Protein AF-A0A1M6GPS0-F1 (afdb_monomer_lite)

Foldseek 3Di:
DDDPDDDCADPVRDRDVPVVVVVVVVVLVQCWQWFADPVGIDIDNNVVCPPHDPVVLLVVLVSCVVGPDPVSLVSSLVSLVVQLVVLVVLLVVLVVQLVVDPPPDPSVVVSVVSNVVSVVRNVSSVVSSVSNVVVVPDD

Structure (mmCIF, N/CA/C/O backbone):
data_AF-A0A1M6GPS0-F1
#
_entry.id   AF-A0A1M6GPS0-F1
#
loop_
_atom_site.group_PDB
_atom_site.id
_atom_site.type_symbol
_atom_site.label_atom_id
_atom_site.label_alt_id
_atom_site.label_comp_id
_atom_site.label_asym_id
_atom_site.label_entity_id
_atom_site.label_seq_id
_atom_site.pdbx_PDB_ins_code
_atom_site.Cartn_x
_atom_site.Cartn_y
_atom_site.Cartn_z
_atom_site.occupancy
_atom_site.B_iso_or_equiv
_atom_site.auth_seq_id
_atom_site.auth_comp_id
_atom_site.auth_asym_id
_atom_site.auth_atom_id
_atom_site.pdbx_PDB_model_num
ATOM 1 N N . MET A 1 1 ? -8.398 -3.810 31.511 1.00 34.81 1 MET A N 1
ATOM 2 C CA . MET A 1 1 ? -7.436 -3.943 30.396 1.00 34.81 1 MET A CA 1
ATOM 3 C C . MET A 1 1 ? -6.906 -5.364 30.400 1.00 34.81 1 MET A C 1
ATOM 5 O O . MET A 1 1 ? -6.126 -5.690 31.281 1.00 34.81 1 MET A O 1
ATOM 9 N N . ILE A 1 2 ? -7.375 -6.224 29.495 1.00 35.62 2 ILE A N 1
ATOM 10 C CA . ILE A 1 2 ? -6.882 -7.603 29.387 1.00 35.62 2 ILE A CA 1
ATOM 11 C C . ILE A 1 2 ? -5.888 -7.615 28.227 1.00 35.62 2 ILE A C 1
ATOM 13 O O . ILE A 1 2 ? -6.286 -7.624 27.065 1.00 35.62 2 ILE A O 1
ATOM 17 N N . ALA A 1 3 ? -4.595 -7.527 28.543 1.00 40.62 3 ALA A N 1
ATOM 18 C CA . ALA A 1 3 ? -3.551 -7.853 27.583 1.00 40.62 3 ALA A CA 1
ATOM 19 C C . ALA A 1 3 ? -3.569 -9.377 27.403 1.00 40.62 3 ALA A C 1
ATOM 21 O O . ALA A 1 3 ? -3.304 -10.129 28.338 1.00 40.62 3 ALA A O 1
ATOM 22 N N . LEU A 1 4 ? -3.970 -9.817 26.215 1.00 52.75 4 LEU A N 1
ATOM 23 C CA . LEU A 1 4 ? -3.956 -11.211 25.796 1.00 52.75 4 LEU A CA 1
ATOM 24 C C . LEU A 1 4 ? -2.516 -11.761 25.844 1.00 52.75 4 LEU A C 1
ATOM 26 O O . LEU A 1 4 ? -1.687 -11.390 25.024 1.00 52.75 4 LEU A O 1
ATOM 30 N N . GLY A 1 5 ? -2.246 -12.658 26.796 1.00 53.41 5 GLY A N 1
ATOM 31 C CA . GLY A 1 5 ? -1.466 -13.883 26.570 1.00 53.41 5 GLY A CA 1
ATOM 32 C C . GLY A 1 5 ? 0.064 -13.838 26.484 1.00 53.41 5 GLY A C 1
ATOM 33 O O . GLY A 1 5 ? 0.628 -14.873 26.147 1.00 53.41 5 GLY A O 1
ATOM 34 N N . ILE A 1 6 ? 0.754 -12.733 26.788 1.00 56.16 6 ILE A N 1
ATOM 35 C CA . ILE A 1 6 ? 2.232 -12.703 26.773 1.00 56.16 6 ILE A CA 1
ATOM 36 C C . ILE A 1 6 ? 2.762 -12.450 28.186 1.00 56.16 6 ILE A C 1
ATOM 38 O O . ILE A 1 6 ? 2.510 -11.403 28.787 1.00 56.16 6 ILE A O 1
ATOM 42 N N . SER A 1 7 ? 3.481 -13.437 28.723 1.00 66.69 7 SER A N 1
ATOM 43 C CA . SER A 1 7 ? 4.158 -13.349 30.018 1.00 66.69 7 SER A CA 1
ATOM 44 C C . SER A 1 7 ? 5.264 -12.292 29.968 1.00 66.69 7 SER A C 1
ATOM 46 O O . SER A 1 7 ? 6.056 -12.265 29.030 1.00 66.69 7 SER A O 1
ATOM 48 N N . LYS A 1 8 ? 5.357 -11.445 31.001 1.00 71.69 8 LYS A N 1
ATOM 49 C CA . LYS A 1 8 ? 6.509 -10.540 31.198 1.00 71.69 8 LYS A CA 1
ATOM 50 C C . LYS A 1 8 ? 7.736 -11.257 31.779 1.00 71.69 8 LYS A C 1
ATOM 52 O O . LYS A 1 8 ? 8.733 -10.616 32.102 1.00 71.69 8 LYS A O 1
ATOM 57 N N . TYR A 1 9 ? 7.623 -12.567 31.965 1.00 77.81 9 TYR A N 1
ATOM 58 C CA . TYR A 1 9 ? 8.629 -13.422 32.567 1.00 77.81 9 TYR A CA 1
ATOM 59 C C . TYR A 1 9 ? 9.133 -14.426 31.534 1.00 77.81 9 TYR A C 1
ATOM 61 O O . TYR A 1 9 ? 8.333 -14.972 30.767 1.00 77.81 9 TYR A O 1
ATOM 69 N N . ASN A 1 10 ? 10.445 -14.657 31.523 1.00 74.81 10 ASN A N 1
ATOM 70 C CA . ASN A 1 10 ? 11.084 -15.667 30.682 1.00 74.81 10 ASN A CA 1
ATOM 71 C C . ASN A 1 10 ? 10.728 -17.100 31.153 1.00 74.81 10 ASN A C 1
ATOM 73 O O . ASN A 1 10 ? 10.007 -17.284 32.135 1.00 74.81 10 ASN A O 1
ATOM 77 N N . ALA A 1 11 ? 11.227 -18.129 30.459 1.00 73.50 11 ALA A N 1
ATOM 78 C CA . ALA A 1 11 ? 10.959 -19.536 30.796 1.00 73.50 11 ALA A CA 1
ATOM 79 C C . ALA A 1 11 ? 11.458 -19.952 32.197 1.00 73.50 11 ALA A C 1
ATOM 81 O O . ALA A 1 11 ? 11.006 -20.957 32.738 1.00 73.50 11 ALA A O 1
ATOM 82 N N . GLU A 1 12 ? 12.354 -19.162 32.790 1.00 79.69 12 GLU A N 1
ATOM 83 C CA . GLU A 1 12 ? 12.909 -19.356 34.132 1.00 79.69 12 GLU A CA 1
ATOM 84 C C . GLU A 1 12 ? 12.151 -18.553 35.205 1.00 79.69 12 GLU A C 1
ATOM 86 O O . GLU A 1 12 ? 12.471 -18.635 36.388 1.00 79.69 12 GLU A O 1
ATOM 91 N N . GLY A 1 13 ? 11.132 -17.778 34.816 1.00 77.75 13 GLY A N 1
ATOM 92 C CA . GLY A 1 13 ? 10.307 -16.992 35.734 1.00 77.75 13 GLY A CA 1
ATOM 93 C C . GLY A 1 13 ? 10.893 -15.633 36.132 1.00 77.75 13 GLY A C 1
ATOM 94 O O . GLY A 1 13 ? 10.315 -14.964 36.988 1.00 77.75 13 GLY A O 1
ATOM 95 N N . TYR A 1 14 ? 11.989 -15.181 35.515 1.00 78.88 14 TYR A N 1
ATOM 96 C CA . TYR A 1 14 ? 12.550 -13.846 35.741 1.00 78.88 14 TYR A CA 1
ATOM 97 C C . TYR A 1 14 ? 11.863 -12.793 34.879 1.00 78.88 14 TYR A C 1
ATOM 99 O O . TYR A 1 14 ? 11.596 -13.013 33.698 1.00 78.88 14 TYR A O 1
ATOM 107 N N . TYR A 1 15 ? 11.589 -11.630 35.479 1.00 80.81 15 TYR A N 1
ATOM 108 C CA . TYR A 1 15 ? 11.024 -10.482 34.777 1.00 80.81 15 TYR A CA 1
ATOM 109 C C . TYR A 1 15 ? 12.031 -9.974 33.740 1.00 80.81 15 TYR A C 1
ATOM 111 O O . TYR A 1 15 ? 13.047 -9.385 34.107 1.00 80.81 15 TYR A O 1
ATOM 119 N N . ASP A 1 16 ? 11.741 -10.198 32.459 1.00 80.44 16 ASP A N 1
ATOM 120 C CA . ASP A 1 16 ? 12.584 -9.768 31.344 1.00 80.44 16 ASP A CA 1
ATOM 121 C C . ASP A 1 16 ? 11.807 -8.782 30.455 1.00 80.44 16 ASP A C 1
ATOM 123 O O . ASP A 1 16 ? 11.124 -9.171 29.496 1.00 80.44 16 ASP A O 1
ATOM 127 N N . PRO A 1 17 ? 11.888 -7.476 30.762 1.00 78.88 17 PRO A N 1
ATOM 128 C CA . PRO A 1 17 ? 11.210 -6.455 29.979 1.00 78.88 17 PRO A CA 1
ATOM 129 C C . PRO A 1 17 ? 11.805 -6.319 28.571 1.00 78.88 17 PRO A C 1
ATOM 131 O O . PRO A 1 17 ? 11.123 -5.820 27.679 1.00 78.88 17 PRO A O 1
ATOM 134 N N . THR A 1 18 ? 13.041 -6.773 28.345 1.00 79.81 18 THR A N 1
ATOM 135 C CA . THR A 1 18 ? 13.715 -6.671 27.046 1.00 79.81 18 THR A CA 1
ATOM 136 C C . THR A 1 18 ? 13.158 -7.697 26.073 1.00 79.81 18 THR A C 1
ATOM 138 O O . THR A 1 18 ? 12.816 -7.338 24.947 1.00 79.81 18 THR A O 1
ATOM 141 N N . ALA A 1 19 ? 12.994 -8.948 26.509 1.00 68.81 19 ALA A N 1
ATOM 142 C CA . ALA A 1 19 ? 12.346 -9.985 25.709 1.00 68.81 19 ALA A CA 1
ATOM 143 C C . ALA A 1 19 ? 10.884 -9.626 25.400 1.00 68.81 19 ALA A C 1
ATOM 145 O O . ALA A 1 19 ? 10.450 -9.726 24.251 1.00 68.81 19 ALA A O 1
ATOM 146 N N . TYR A 1 20 ? 10.145 -9.129 26.396 1.00 69.31 20 TYR A N 1
ATOM 147 C CA . TYR A 1 20 ? 8.759 -8.690 26.217 1.00 69.31 20 TYR A CA 1
ATOM 148 C C . TYR A 1 20 ? 8.637 -7.547 25.199 1.00 69.31 20 TYR A C 1
ATOM 150 O O . TYR A 1 20 ? 7.846 -7.629 24.257 1.00 69.31 20 TYR A O 1
ATOM 158 N N . GLU A 1 21 ? 9.439 -6.490 25.344 1.00 71.00 21 GLU A N 1
ATOM 159 C CA . GLU A 1 21 ? 9.429 -5.378 24.392 1.00 71.00 21 GLU A CA 1
ATOM 160 C C . GLU A 1 21 ? 9.959 -5.799 23.015 1.00 71.00 21 GLU A C 1
ATOM 162 O O . GLU A 1 21 ? 9.474 -5.302 22.001 1.00 71.00 21 GLU A O 1
ATOM 167 N N . GLY A 1 22 ? 10.897 -6.747 22.946 1.00 68.31 22 GLY A N 1
ATOM 168 C CA . GLY A 1 22 ? 11.384 -7.335 21.698 1.00 68.31 22 GLY A CA 1
ATOM 169 C C . GLY A 1 22 ? 10.287 -8.069 20.926 1.00 68.31 22 GLY A C 1
ATOM 170 O O . GLY A 1 22 ? 10.082 -7.789 19.746 1.00 68.31 22 GLY A O 1
ATOM 171 N N . ILE A 1 23 ? 9.529 -8.941 21.597 1.00 65.38 23 ILE A N 1
ATOM 172 C CA . ILE A 1 23 ? 8.395 -9.673 21.008 1.00 65.38 23 ILE A CA 1
ATOM 173 C C . ILE A 1 23 ? 7.295 -8.701 20.590 1.00 65.38 23 ILE A C 1
ATOM 175 O O . ILE A 1 23 ? 6.808 -8.762 19.465 1.00 65.38 23 ILE A O 1
ATOM 179 N N . ARG A 1 24 ? 6.954 -7.740 21.454 1.00 64.62 24 ARG A N 1
ATOM 180 C CA . ARG A 1 24 ? 5.945 -6.721 21.156 1.00 64.62 24 ARG A CA 1
ATOM 181 C C . ARG A 1 24 ? 6.335 -5.868 19.948 1.00 64.62 24 ARG A C 1
ATOM 183 O O . ARG A 1 24 ? 5.494 -5.582 19.101 1.00 64.62 24 ARG A O 1
ATOM 190 N N . ARG A 1 25 ? 7.606 -5.468 19.841 1.00 61.59 25 ARG A N 1
ATOM 191 C CA . ARG A 1 25 ? 8.131 -4.742 18.674 1.00 61.59 25 ARG A CA 1
ATOM 192 C C . ARG A 1 25 ? 8.113 -5.610 17.423 1.00 61.59 25 ARG A C 1
ATOM 194 O O . ARG A 1 25 ? 7.682 -5.121 16.388 1.00 61.59 25 ARG A O 1
ATOM 201 N N . ALA A 1 26 ? 8.513 -6.876 17.524 1.00 59.34 26 ALA A N 1
ATOM 202 C CA . ALA A 1 26 ? 8.490 -7.814 16.407 1.00 59.34 26 ALA A CA 1
ATOM 203 C C . ALA A 1 26 ? 7.060 -8.051 15.897 1.00 59.34 26 ALA A C 1
ATOM 205 O O . ALA A 1 26 ? 6.824 -7.952 14.697 1.00 59.34 26 ALA A O 1
ATOM 206 N N . GLU A 1 27 ? 6.078 -8.252 16.782 1.00 58.03 27 GLU A N 1
ATOM 207 C CA . GLU A 1 27 ? 4.657 -8.342 16.415 1.00 58.03 27 GLU A CA 1
ATOM 208 C C . GLU A 1 27 ? 4.159 -7.053 15.744 1.00 58.03 27 GLU A C 1
ATOM 210 O O . GLU A 1 27 ? 3.464 -7.110 14.727 1.00 58.03 27 GLU A O 1
ATOM 215 N N . VAL A 1 28 ? 4.576 -5.884 16.242 1.00 58.12 28 VAL A N 1
ATOM 216 C CA . VAL A 1 28 ? 4.307 -4.570 15.629 1.00 58.12 28 VAL A CA 1
ATOM 217 C C . VAL A 1 28 ? 5.039 -4.378 14.289 1.00 58.12 28 VAL A C 1
ATOM 219 O O . VAL A 1 28 ? 4.628 -3.536 13.491 1.00 58.12 28 VAL A O 1
ATOM 222 N N . ASP A 1 29 ? 6.055 -5.171 13.960 1.00 56.75 29 ASP A N 1
ATOM 223 C CA . ASP A 1 29 ? 6.805 -5.058 12.700 1.00 56.75 29 ASP A CA 1
ATOM 224 C C . ASP A 1 29 ? 6.417 -6.113 11.648 1.00 56.75 29 ASP A C 1
ATOM 226 O O . ASP A 1 29 ? 6.829 -6.030 10.496 1.00 56.75 29 ASP A O 1
ATOM 230 N N . THR A 1 30 ? 5.525 -7.056 11.976 1.00 61.66 30 THR A N 1
ATOM 231 C CA . THR A 1 30 ? 5.079 -8.141 11.065 1.00 61.66 30 THR A CA 1
ATOM 232 C C . THR A 1 30 ? 4.307 -7.688 9.812 1.00 61.66 30 THR A C 1
ATOM 234 O O . THR A 1 30 ? 3.789 -8.521 9.070 1.00 61.66 30 THR A O 1
ATOM 237 N N . GLY A 1 31 ? 4.156 -6.383 9.564 1.00 78.00 31 GLY A N 1
ATOM 238 C CA . GLY A 1 31 ? 3.356 -5.869 8.444 1.00 78.00 31 GLY A CA 1
ATOM 239 C C . GLY A 1 31 ? 1.862 -6.202 8.548 1.00 78.00 31 GLY A C 1
ATOM 240 O O . GLY A 1 31 ? 1.133 -6.065 7.569 1.00 78.00 31 GLY A O 1
ATOM 241 N N . LYS A 1 32 ? 1.391 -6.643 9.721 1.00 89.62 32 LYS A N 1
ATOM 242 C CA . LYS A 1 32 ? -0.002 -7.018 9.984 1.00 89.62 32 LYS A CA 1
ATOM 243 C C . LYS A 1 32 ? -0.703 -6.013 10.892 1.00 89.62 32 LYS A C 1
ATOM 245 O O . LYS A 1 32 ? -0.108 -5.510 11.847 1.00 89.62 32 LYS A O 1
ATOM 250 N N . LEU A 1 33 ? -1.977 -5.747 10.618 1.00 91.69 33 LEU A N 1
ATOM 251 C CA . LEU A 1 33 ? -2.856 -4.903 11.427 1.00 91.69 33 LEU A CA 1
ATOM 252 C C . LEU A 1 33 ? -4.022 -5.737 11.963 1.00 91.69 33 LEU A C 1
ATOM 254 O O . LEU A 1 33 ? -4.788 -6.299 11.181 1.00 91.69 33 LEU A O 1
ATOM 258 N N . LYS A 1 34 ? -4.167 -5.803 13.289 1.00 92.25 34 LYS A N 1
ATOM 259 C CA . LYS A 1 34 ? -5.251 -6.539 13.946 1.00 92.25 34 LYS A CA 1
ATOM 260 C C . LYS A 1 34 ? -6.388 -5.587 14.313 1.00 92.25 34 LYS A C 1
ATOM 262 O O . LYS A 1 34 ? -6.184 -4.610 15.021 1.00 92.25 34 LYS A O 1
ATOM 267 N N . ILE A 1 35 ? -7.593 -5.889 13.846 1.00 93.00 35 ILE A N 1
ATOM 268 C CA . ILE A 1 35 ? -8.825 -5.155 14.145 1.00 93.00 35 ILE A CA 1
ATOM 269 C C . ILE A 1 35 ? -9.663 -6.045 15.063 1.00 93.00 35 ILE A C 1
ATOM 271 O O . ILE A 1 35 ? -10.098 -7.115 14.640 1.00 93.00 35 ILE A O 1
ATOM 275 N N . VAL A 1 36 ? -9.866 -5.634 16.316 1.00 90.69 36 VAL A N 1
ATOM 276 C CA . VAL A 1 36 ? -10.571 -6.433 17.334 1.00 90.69 36 VAL A CA 1
ATOM 277 C C . VAL A 1 36 ? -11.987 -5.899 17.529 1.00 90.69 36 VAL A C 1
ATOM 279 O O . VAL A 1 36 ? -12.174 -4.732 17.851 1.00 90.69 36 VAL A O 1
ATOM 282 N N . TYR A 1 37 ? -12.986 -6.759 17.357 1.00 89.06 37 TYR A N 1
ATOM 283 C CA . TYR A 1 37 ? -14.407 -6.452 17.530 1.00 89.06 37 TYR A CA 1
ATOM 284 C C . TYR A 1 37 ? -15.029 -7.363 18.603 1.00 89.06 37 TYR A C 1
ATOM 286 O O . TYR A 1 37 ? -14.441 -8.384 18.955 1.00 89.06 37 TYR A O 1
ATOM 294 N N . PRO A 1 38 ? -16.222 -7.042 19.142 1.00 89.62 38 PRO A N 1
ATOM 295 C CA . PRO A 1 38 ? -16.818 -7.831 20.227 1.00 89.62 38 PRO A CA 1
ATOM 296 C C . PRO A 1 38 ? -16.987 -9.325 19.913 1.00 89.62 38 PRO A C 1
ATOM 298 O O . PRO A 1 38 ? -16.929 -10.153 20.813 1.00 89.62 38 PRO A O 1
ATOM 301 N N . THR A 1 39 ? -17.180 -9.671 18.638 1.00 92.00 39 THR A N 1
ATOM 302 C CA . THR A 1 39 ? -17.410 -11.046 18.173 1.00 92.00 39 THR A CA 1
ATOM 303 C C . THR A 1 39 ? -16.147 -11.765 17.686 1.00 92.00 39 THR A C 1
ATOM 305 O O . THR A 1 39 ? -16.244 -12.916 17.269 1.00 92.00 39 THR A O 1
ATOM 308 N N . GLY A 1 40 ? -14.970 -11.126 17.696 1.00 92.75 40 GLY A N 1
ATOM 309 C CA . GLY A 1 40 ? -13.743 -11.729 17.168 1.00 92.75 40 GLY A CA 1
ATOM 310 C C . GLY A 1 40 ? -12.679 -10.720 16.737 1.00 92.75 40 GLY A C 1
ATOM 311 O O . GLY A 1 40 ? -12.600 -9.602 17.240 1.00 92.75 40 GLY A O 1
ATOM 312 N N . TYR A 1 41 ? -11.823 -11.114 15.796 1.00 93.06 41 TYR A N 1
ATOM 313 C CA . TYR A 1 41 ? -10.810 -10.223 15.237 1.00 93.06 41 TYR A CA 1
ATOM 314 C C . TYR A 1 41 ? -10.557 -10.506 13.757 1.00 93.06 41 TYR A C 1
ATOM 316 O O . TYR A 1 41 ? -10.705 -11.628 13.281 1.00 93.06 41 TYR A O 1
ATOM 324 N N . MET A 1 42 ? -10.141 -9.470 13.033 1.00 92.81 42 MET A N 1
ATOM 325 C CA . MET A 1 42 ? -9.632 -9.553 11.668 1.00 92.81 42 MET A CA 1
ATOM 326 C C . MET A 1 42 ? -8.153 -9.193 11.683 1.00 92.81 42 MET A C 1
ATOM 328 O O . MET A 1 42 ? -7.765 -8.214 12.314 1.00 92.81 42 MET A O 1
ATOM 332 N N . GLU A 1 43 ? -7.337 -9.954 10.968 1.00 93.25 43 GLU A N 1
ATOM 333 C CA . GLU A 1 43 ? -5.938 -9.614 10.730 1.00 93.25 43 GLU A CA 1
ATOM 334 C C . GLU A 1 43 ? -5.750 -9.246 9.260 1.00 93.25 43 GLU A C 1
ATOM 336 O O . GLU A 1 43 ? -6.139 -9.992 8.362 1.00 93.25 43 GLU A O 1
ATOM 341 N N . LEU A 1 44 ? -5.166 -8.078 9.017 1.00 93.69 44 LEU A N 1
ATOM 342 C CA . LEU A 1 44 ? -4.907 -7.553 7.687 1.00 93.69 44 LEU A CA 1
ATOM 343 C C . LEU A 1 44 ? -3.404 -7.567 7.415 1.00 93.69 44 LEU A C 1
ATOM 345 O O . LEU A 1 44 ? -2.657 -6.863 8.089 1.00 93.69 44 LEU A O 1
ATOM 349 N N . ASN A 1 45 ? -2.961 -8.317 6.406 1.00 93.62 45 ASN A N 1
ATOM 350 C CA . ASN A 1 45 ? -1.602 -8.192 5.878 1.00 93.62 45 ASN A CA 1
ATOM 351 C C . ASN A 1 45 ? -1.513 -6.908 5.037 1.00 93.62 45 ASN A C 1
ATOM 353 O O . ASN A 1 45 ? -2.125 -6.827 3.974 1.00 93.62 45 ASN A O 1
ATOM 357 N N . LEU A 1 46 ? -0.780 -5.905 5.517 1.00 94.44 46 LEU A N 1
ATOM 358 C CA . LEU A 1 46 ? -0.716 -4.584 4.898 1.00 94.44 46 LEU A CA 1
ATOM 359 C C . LEU A 1 46 ? -0.020 -4.611 3.533 1.00 94.44 46 LEU A C 1
ATOM 361 O O . LEU A 1 46 ? -0.548 -4.024 2.593 1.00 94.44 46 LEU A O 1
ATOM 365 N N . GLU A 1 47 ? 1.105 -5.322 3.408 1.00 92.50 47 GLU A N 1
ATOM 366 C CA . GLU A 1 47 ? 1.860 -5.452 2.147 1.00 92.50 47 GLU A CA 1
ATOM 367 C C . GLU A 1 47 ? 1.072 -6.246 1.093 1.00 92.50 47 GLU A C 1
ATOM 369 O O . GLU A 1 47 ? 1.113 -5.927 -0.090 1.00 92.50 47 GLU A O 1
ATOM 374 N N . GLY A 1 48 ? 0.315 -7.265 1.514 1.00 92.56 48 GLY A N 1
ATOM 375 C CA . GLY A 1 48 ? -0.509 -8.060 0.598 1.00 92.56 48 GLY A CA 1
ATOM 376 C C . GLY A 1 48 ? -1.836 -7.397 0.220 1.00 92.56 48 GLY A C 1
ATOM 377 O O . GLY A 1 48 ? -2.400 -7.691 -0.834 1.00 92.56 48 GLY A O 1
ATOM 378 N N . PHE A 1 49 ? -2.368 -6.524 1.078 1.00 95.75 49 PHE A N 1
ATOM 379 C CA . PHE A 1 49 ? -3.660 -5.885 0.848 1.00 95.75 49 PHE A CA 1
ATOM 380 C C . PHE A 1 49 ? -3.535 -4.545 0.127 1.00 95.75 49 PHE A C 1
ATOM 382 O O . PHE A 1 49 ? -4.369 -4.238 -0.724 1.00 95.75 49 PHE A O 1
ATOM 389 N N . PHE A 1 50 ? -2.536 -3.727 0.466 1.00 96.12 50 PHE A N 1
ATOM 390 C CA . PHE A 1 50 ? -2.392 -2.383 -0.082 1.00 96.12 50 PHE A CA 1
ATOM 391 C C . PHE A 1 50 ? -1.314 -2.313 -1.179 1.00 96.12 50 PHE A C 1
ATOM 393 O O . PHE A 1 50 ? -0.261 -2.922 -1.043 1.00 96.12 50 PHE A O 1
ATOM 400 N N . PRO A 1 51 ? -1.536 -1.513 -2.240 1.00 96.94 51 PRO A N 1
ATOM 401 C CA . PRO A 1 51 ? -2.708 -0.670 -2.452 1.00 96.94 51 PRO A CA 1
ATOM 402 C C . PRO A 1 51 ? -3.915 -1.472 -2.961 1.00 96.94 51 PRO A C 1
ATOM 404 O O . PRO A 1 51 ? -3.819 -2.249 -3.905 1.00 96.94 51 PRO A O 1
ATOM 407 N N . CYS A 1 52 ? -5.089 -1.228 -2.378 1.00 97.38 52 CYS A N 1
ATOM 408 C CA . CYS A 1 5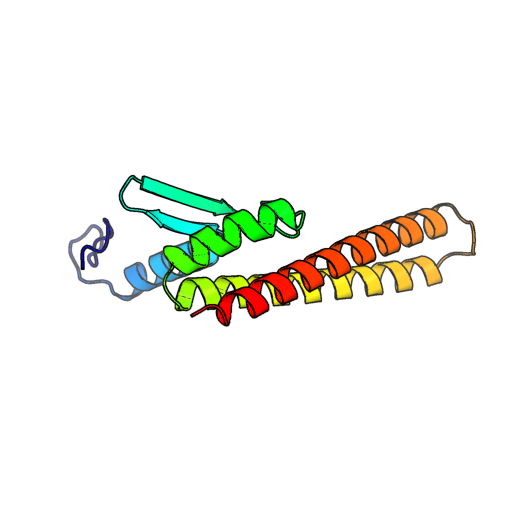2 ? -6.337 -1.884 -2.765 1.00 97.38 52 CYS A CA 1
ATOM 409 C C . CYS A 1 52 ? -7.281 -0.951 -3.547 1.00 97.38 52 CYS A C 1
ATOM 411 O O . CYS A 1 52 ? -7.109 0.270 -3.527 1.00 97.38 52 CYS A O 1
ATOM 413 N N . PRO A 1 53 ? -8.296 -1.507 -4.233 1.00 97.12 53 PRO A N 1
ATOM 414 C CA . PRO A 1 53 ? -9.437 -0.754 -4.752 1.00 97.12 53 PRO A CA 1
ATOM 415 C C . PRO A 1 53 ? -10.172 0.073 -3.678 1.00 97.12 53 PRO A C 1
ATOM 417 O O . PRO A 1 53 ? -10.272 -0.338 -2.520 1.00 97.12 53 PRO A O 1
ATOM 420 N N . LEU A 1 54 ? -10.723 1.230 -4.067 1.00 96.12 54 LEU A N 1
ATOM 421 C CA . LEU A 1 54 ? -11.306 2.209 -3.133 1.00 96.12 54 LEU A CA 1
ATOM 422 C C . LEU A 1 54 ? -12.540 1.699 -2.382 1.00 96.12 54 LEU A C 1
ATOM 424 O O . LEU A 1 54 ? -12.792 2.106 -1.253 1.00 96.12 54 LEU A O 1
ATOM 428 N N . ASP A 1 55 ? -13.325 0.824 -2.998 1.00 96.06 55 ASP A N 1
ATOM 429 C CA . ASP A 1 55 ? -14.463 0.152 -2.373 1.00 96.06 55 ASP A CA 1
ATOM 430 C C . ASP A 1 55 ? -14.018 -0.752 -1.213 1.00 96.06 55 ASP A 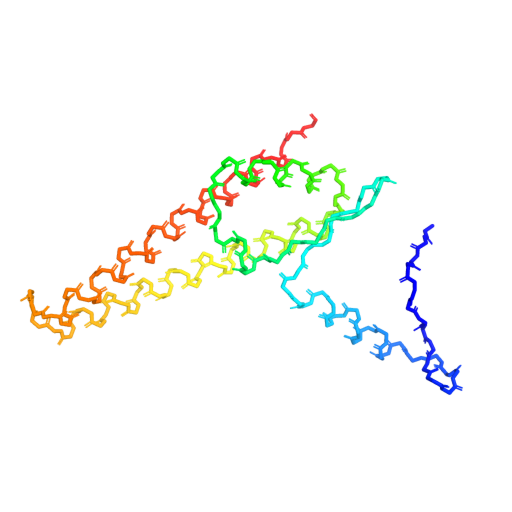C 1
ATOM 432 O O . ASP A 1 55 ? -14.627 -0.722 -0.142 1.00 96.06 55 ASP A O 1
ATOM 436 N N . LYS A 1 56 ? -12.916 -1.494 -1.388 1.00 96.69 56 LYS A N 1
ATOM 437 C CA . LYS A 1 56 ? -12.312 -2.306 -0.324 1.00 96.69 56 LYS A CA 1
ATOM 438 C C . LYS A 1 56 ? -11.683 -1.427 0.753 1.00 96.69 56 LYS A C 1
ATOM 440 O O . LYS A 1 56 ? -11.896 -1.682 1.937 1.00 96.69 56 LYS A O 1
ATOM 445 N N . ALA A 1 57 ? -10.974 -0.373 0.347 1.00 96.75 57 ALA A N 1
ATOM 446 C CA . ALA A 1 57 ? -10.379 0.598 1.260 1.00 96.75 57 ALA A CA 1
ATOM 447 C C . ALA A 1 57 ? -11.442 1.231 2.171 1.00 96.75 57 ALA A C 1
ATOM 449 O O . ALA A 1 57 ? -11.286 1.209 3.387 1.00 96.75 57 ALA A O 1
ATOM 450 N N . ARG A 1 58 ? -12.573 1.691 1.612 1.00 95.50 58 ARG A N 1
ATOM 451 C CA . ARG A 1 58 ? -13.698 2.262 2.379 1.00 95.50 58 ARG A CA 1
ATOM 452 C C . ARG A 1 58 ? -14.197 1.325 3.475 1.00 95.50 58 ARG A C 1
ATOM 454 O O . ARG A 1 58 ? -14.354 1.749 4.617 1.00 95.50 58 ARG A O 1
ATOM 461 N N . LYS A 1 59 ? -14.424 0.053 3.134 1.00 94.56 59 LYS A N 1
ATOM 462 C CA . LYS A 1 59 ? -14.912 -0.957 4.085 1.00 94.56 59 LYS A CA 1
ATOM 463 C C . LYS A 1 59 ? -13.916 -1.175 5.222 1.00 94.56 59 LYS A C 1
ATOM 465 O O . LYS A 1 59 ? -14.290 -1.111 6.388 1.00 94.56 59 LYS A O 1
ATOM 470 N N . VAL A 1 60 ? -12.646 -1.395 4.885 1.00 95.44 60 VAL A N 1
ATOM 471 C CA . VAL A 1 60 ? -11.600 -1.671 5.878 1.00 95.44 60 VAL A CA 1
ATOM 472 C C . VAL A 1 60 ? -11.324 -0.452 6.752 1.00 95.44 60 VAL A C 1
ATOM 474 O O . VAL A 1 60 ? -11.265 -0.582 7.970 1.00 95.44 60 VAL A O 1
ATOM 477 N N . PHE A 1 61 ? -11.222 0.741 6.169 1.00 96.31 61 PHE A N 1
ATOM 478 C CA . PHE A 1 61 ? -10.987 1.963 6.933 1.00 96.31 61 PHE A CA 1
ATOM 479 C C . PHE A 1 61 ? -12.133 2.265 7.895 1.00 96.31 61 PHE A C 1
ATOM 481 O O . PHE A 1 61 ? -11.867 2.624 9.035 1.00 96.31 61 PHE A O 1
ATOM 488 N N . SER A 1 62 ? -13.390 2.037 7.499 1.00 94.44 62 SER A N 1
ATOM 489 C CA . SER A 1 62 ? -14.535 2.168 8.410 1.00 94.44 62 SER A CA 1
ATOM 490 C C . SER A 1 62 ? -14.407 1.260 9.641 1.00 94.44 62 SER A C 1
ATOM 492 O O . SER A 1 62 ? -14.619 1.714 10.767 1.00 94.44 62 SER A O 1
ATOM 494 N N . LEU A 1 63 ? -13.992 0.002 9.453 1.00 93.69 63 LEU A N 1
ATOM 495 C CA . LEU A 1 63 ? -13.758 -0.923 10.567 1.00 93.69 63 LEU A CA 1
ATOM 496 C C . LEU A 1 63 ? -12.602 -0.460 11.459 1.00 93.69 63 LEU A C 1
ATOM 498 O O . LEU A 1 63 ? -12.730 -0.469 12.679 1.00 93.69 63 LEU A O 1
ATOM 502 N N . ILE A 1 64 ? -11.500 -0.014 10.860 1.00 94.56 64 ILE A N 1
ATOM 503 C CA . ILE A 1 64 ? -10.332 0.494 11.590 1.00 94.56 64 ILE A CA 1
ATOM 504 C C . ILE A 1 64 ? -10.704 1.726 12.419 1.00 94.56 64 ILE A C 1
ATOM 506 O O . ILE A 1 64 ? -10.342 1.810 13.587 1.00 94.56 64 ILE A O 1
ATOM 510 N N . TYR A 1 65 ? -11.469 2.667 11.863 1.00 94.50 65 TYR A N 1
ATOM 511 C CA . TYR A 1 65 ? -11.899 3.849 12.610 1.00 94.50 65 TYR A CA 1
ATOM 512 C C . TYR A 1 65 ? -12.767 3.502 13.814 1.00 94.50 65 TYR A C 1
ATOM 514 O O . TYR A 1 65 ? -12.631 4.136 14.859 1.00 94.50 65 TYR A O 1
ATOM 522 N N . ARG A 1 66 ? -13.617 2.483 13.672 1.00 93.19 66 ARG A N 1
ATOM 523 C CA . ARG A 1 66 ? -14.543 2.054 14.718 1.00 93.19 66 ARG A CA 1
ATOM 524 C C . ARG A 1 66 ? -13.884 1.224 15.817 1.00 93.19 66 ARG A C 1
ATOM 526 O O . ARG A 1 66 ? -14.295 1.329 16.968 1.00 93.19 66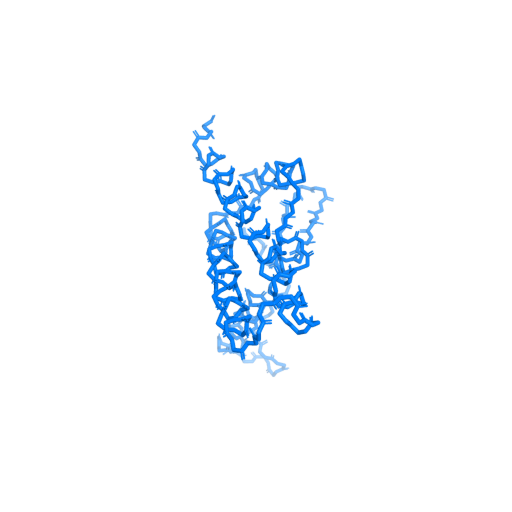 ARG A O 1
ATOM 533 N N . TYR A 1 67 ? -12.924 0.374 15.462 1.00 93.88 67 TYR A N 1
ATOM 534 C CA . TYR A 1 67 ? -12.453 -0.696 16.346 1.00 93.88 67 TYR A CA 1
ATOM 535 C C . TYR A 1 67 ? -10.959 -0.641 16.676 1.00 93.88 67 TYR A C 1
ATOM 537 O O . TYR A 1 67 ? -10.537 -1.276 17.640 1.00 93.88 67 TYR A O 1
ATOM 545 N N . SER A 1 68 ? -10.150 0.099 15.917 1.00 91.88 68 SER A N 1
ATOM 546 C CA . SER A 1 68 ? -8.715 0.212 16.183 1.00 91.88 68 SER A CA 1
ATOM 547 C C . SER A 1 68 ? -8.392 1.461 17.010 1.00 91.88 68 SER A C 1
ATOM 549 O O . SER A 1 68 ? -8.984 2.525 16.795 1.00 91.88 68 SER A O 1
ATOM 551 N N . PR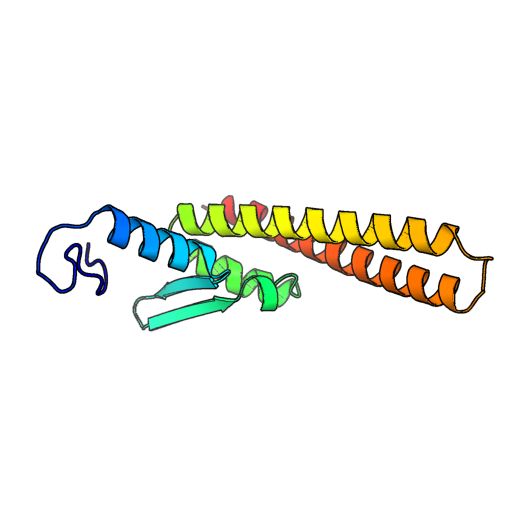O A 1 69 ? -7.428 1.373 17.940 1.00 91.38 69 PRO A N 1
ATOM 552 C CA . PRO A 1 69 ? -6.935 2.526 18.679 1.00 91.38 69 PRO A CA 1
ATOM 553 C C . PRO A 1 69 ? -6.113 3.457 17.771 1.00 91.38 69 PRO A C 1
ATOM 555 O O . PRO A 1 69 ? -5.667 3.081 16.687 1.00 91.38 69 PRO A O 1
ATOM 558 N N . GLU A 1 70 ? -5.885 4.690 18.219 1.00 91.69 70 GLU A N 1
ATOM 559 C CA . GLU A 1 70 ? -5.165 5.701 17.431 1.00 91.69 70 GLU A CA 1
ATOM 560 C C . GLU A 1 70 ? -3.746 5.288 16.982 1.00 91.69 70 GLU A C 1
ATOM 562 O O . GLU A 1 70 ? -3.423 5.511 15.814 1.00 91.69 70 GLU A O 1
ATOM 567 N N . PRO A 1 71 ? -2.925 4.600 17.806 1.00 90.56 71 PRO A N 1
ATOM 568 C CA . PRO A 1 71 ? -1.602 4.139 17.381 1.00 90.56 71 PRO A CA 1
ATOM 569 C C . PRO A 1 71 ? -1.638 3.203 16.167 1.00 90.56 71 PRO A C 1
ATOM 571 O O . PRO A 1 71 ? -0.758 3.261 15.311 1.00 90.56 71 PRO A O 1
ATOM 574 N N . ASP A 1 72 ? -2.674 2.370 16.054 1.00 91.81 72 ASP A N 1
ATOM 575 C CA . ASP A 1 72 ? -2.853 1.459 14.922 1.00 91.81 72 ASP A CA 1
ATOM 576 C C . ASP A 1 72 ? -3.227 2.220 13.643 1.00 91.81 72 ASP A C 1
ATOM 578 O O . ASP A 1 72 ? -2.757 1.889 12.549 1.00 91.81 72 ASP A O 1
ATOM 582 N N . LYS A 1 73 ? -4.018 3.290 13.777 1.00 94.00 73 LYS A N 1
ATOM 583 C CA . LYS A 1 73 ? -4.360 4.192 12.669 1.00 94.00 73 LYS A CA 1
ATOM 584 C C . LYS A 1 73 ? -3.136 4.963 12.182 1.00 94.00 73 LYS A C 1
ATOM 586 O O . LYS A 1 73 ? -2.910 5.055 10.975 1.00 94.00 73 LYS A O 1
ATOM 591 N N . ASP A 1 74 ? -2.327 5.480 13.102 1.00 93.69 74 ASP A N 1
ATOM 592 C CA . ASP A 1 74 ? -1.090 6.184 12.765 1.00 93.69 74 ASP A CA 1
ATOM 593 C C . ASP A 1 74 ? -0.061 5.235 12.135 1.00 93.69 74 ASP A C 1
ATOM 595 O O . ASP A 1 74 ? 0.582 5.591 11.143 1.00 93.69 74 ASP A O 1
ATOM 599 N N . ARG A 1 75 ? 0.036 3.992 12.629 1.00 92.88 75 ARG A N 1
ATOM 600 C CA . ARG A 1 75 ? 0.862 2.936 12.026 1.00 92.88 75 ARG A CA 1
ATOM 601 C C . ARG A 1 75 ? 0.423 2.625 10.596 1.00 92.88 75 ARG A C 1
ATOM 603 O O . ARG A 1 75 ? 1.277 2.563 9.710 1.00 92.88 75 ARG A O 1
ATOM 610 N N . LEU A 1 76 ? -0.881 2.489 10.345 1.00 95.12 76 LEU A N 1
ATOM 611 C CA . LEU A 1 76 ? -1.411 2.300 8.993 1.00 95.12 76 LEU A CA 1
ATOM 612 C C . LEU A 1 76 ? -1.082 3.491 8.082 1.00 95.12 76 LEU A C 1
ATOM 614 O O . LEU A 1 76 ? -0.607 3.293 6.964 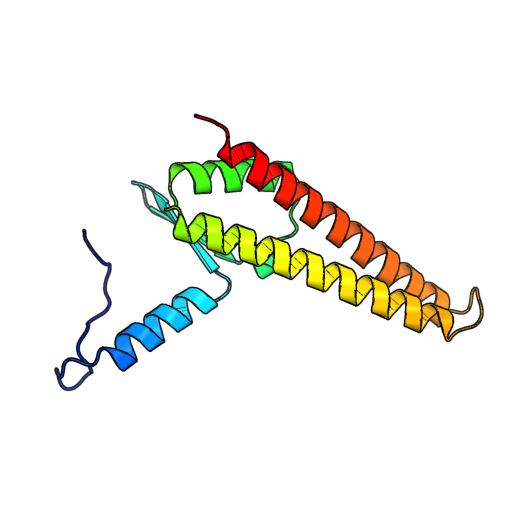1.00 95.12 76 LEU A O 1
ATOM 618 N N . LEU A 1 77 ? -1.279 4.729 8.540 1.00 96.38 77 LEU A N 1
ATOM 619 C CA . LEU A 1 77 ? -0.948 5.911 7.740 1.00 96.38 77 LEU A CA 1
ATOM 620 C C . LEU A 1 77 ? 0.552 5.976 7.418 1.00 96.38 77 LEU A C 1
ATOM 622 O O . LEU A 1 77 ? 0.935 6.270 6.283 1.00 96.38 77 LEU A O 1
ATOM 626 N N . ALA A 1 78 ? 1.407 5.675 8.397 1.00 95.25 78 ALA A N 1
ATOM 627 C CA . ALA A 1 78 ? 2.849 5.609 8.197 1.00 95.25 78 ALA A CA 1
ATOM 628 C C . ALA A 1 78 ? 3.228 4.525 7.177 1.00 95.25 78 ALA A C 1
ATOM 630 O O . ALA A 1 78 ? 4.095 4.762 6.335 1.00 95.25 78 ALA A O 1
ATOM 631 N N . PHE A 1 79 ? 2.567 3.366 7.221 1.00 95.56 79 PHE A N 1
ATOM 632 C CA . PHE A 1 79 ? 2.728 2.307 6.230 1.00 95.56 79 PHE A CA 1
ATOM 633 C C . PHE A 1 79 ? 2.333 2.784 4.824 1.00 95.56 79 PHE A C 1
ATOM 635 O O . PHE A 1 79 ? 3.142 2.687 3.904 1.00 95.56 79 PHE A O 1
ATOM 642 N N . LEU A 1 80 ? 1.145 3.375 4.654 1.00 96.81 80 LEU A N 1
ATOM 643 C CA . LEU A 1 80 ? 0.671 3.843 3.346 1.00 96.81 80 LEU A CA 1
ATOM 644 C C . LEU A 1 80 ? 1.608 4.900 2.739 1.00 96.81 80 LEU A C 1
ATOM 646 O O . LEU A 1 80 ? 1.916 4.844 1.551 1.00 96.81 80 LEU A O 1
ATOM 650 N N . ARG A 1 81 ? 2.130 5.823 3.556 1.00 97.44 81 ARG A N 1
ATOM 651 C CA . ARG A 1 81 ? 3.131 6.813 3.119 1.00 97.44 81 ARG A CA 1
ATOM 652 C C . ARG A 1 81 ? 4.456 6.167 2.706 1.00 97.44 81 ARG A C 1
ATOM 654 O O . ARG A 1 81 ? 5.064 6.593 1.727 1.00 97.44 81 ARG A O 1
ATOM 661 N N . ARG A 1 82 ? 4.927 5.147 3.435 1.00 96.50 82 ARG A N 1
ATOM 662 C CA . ARG A 1 82 ? 6.127 4.380 3.046 1.00 96.50 82 ARG A CA 1
ATOM 663 C C . ARG A 1 82 ? 5.903 3.650 1.723 1.00 96.50 82 ARG A C 1
ATOM 665 O O . ARG A 1 82 ? 6.770 3.697 0.855 1.00 96.50 82 ARG A O 1
ATOM 672 N N . LEU A 1 83 ? 4.735 3.037 1.554 1.00 96.12 83 LEU A N 1
ATOM 673 C CA . LEU A 1 83 ? 4.336 2.369 0.320 1.00 96.12 83 LEU A CA 1
ATOM 674 C C . LEU A 1 83 ? 4.305 3.346 -0.865 1.00 96.12 83 LEU A C 1
ATOM 676 O O . LEU A 1 83 ? 4.855 3.038 -1.916 1.00 96.12 83 LEU A O 1
ATOM 680 N N . GLU A 1 84 ? 3.744 4.545 -0.692 1.00 97.38 84 GLU A N 1
ATOM 681 C CA . GLU A 1 84 ? 3.729 5.573 -1.741 1.00 97.38 84 GLU A CA 1
ATOM 682 C C . GLU A 1 84 ? 5.148 5.970 -2.174 1.00 97.38 84 GLU A C 1
ATOM 684 O O . GLU A 1 84 ? 5.439 6.014 -3.372 1.00 97.38 84 GLU A O 1
ATOM 689 N N . LYS A 1 85 ? 6.046 6.203 -1.205 1.00 97.06 85 LYS A N 1
ATOM 690 C CA . LYS A 1 85 ? 7.463 6.497 -1.471 1.00 97.06 85 LYS A CA 1
ATOM 691 C C . LYS A 1 85 ? 8.145 5.360 -2.232 1.00 97.06 85 LYS A C 1
ATOM 693 O O . LYS A 1 85 ? 8.895 5.628 -3.165 1.00 97.06 85 LYS A O 1
ATOM 698 N N . ARG A 1 86 ? 7.859 4.105 -1.871 1.00 96.75 86 ARG A N 1
ATOM 699 C CA . ARG A 1 86 ? 8.395 2.918 -2.553 1.00 96.75 86 ARG A CA 1
ATOM 700 C C . ARG A 1 86 ? 7.939 2.860 -4.012 1.00 96.75 86 ARG A C 1
ATOM 702 O O . ARG A 1 86 ? 8.775 2.721 -4.897 1.00 96.75 86 ARG A O 1
ATOM 709 N N . CYS A 1 87 ? 6.641 3.046 -4.270 1.00 96.12 87 CYS A N 1
ATOM 710 C CA . CYS A 1 87 ? 6.109 3.089 -5.635 1.00 96.12 87 CYS A CA 1
ATOM 711 C C . CYS A 1 87 ? 6.726 4.233 -6.451 1.00 96.12 87 CYS A C 1
ATOM 713 O O . CYS A 1 87 ? 6.996 4.070 -7.638 1.00 96.12 87 CYS A O 1
ATOM 715 N N . PHE A 1 88 ? 6.957 5.392 -5.828 1.00 95.81 88 PHE A N 1
ATOM 716 C CA . PHE A 1 88 ? 7.622 6.519 -6.478 1.00 95.81 88 PHE A CA 1
ATOM 717 C C . PHE A 1 88 ? 9.081 6.208 -6.838 1.00 95.81 88 PHE A C 1
ATOM 719 O O . PHE A 1 88 ? 9.485 6.478 -7.965 1.00 95.81 88 PHE A O 1
ATOM 726 N N . ALA A 1 89 ? 9.843 5.597 -5.928 1.00 97.50 89 ALA A N 1
ATOM 727 C CA . ALA A 1 89 ? 11.222 5.190 -6.193 1.00 97.50 89 ALA A CA 1
ATOM 728 C C . ALA A 1 89 ? 11.305 4.179 -7.351 1.00 97.50 89 ALA A C 1
ATOM 730 O O . ALA A 1 89 ? 12.070 4.390 -8.285 1.00 97.50 89 ALA A O 1
ATOM 731 N N . GLN A 1 90 ? 10.446 3.152 -7.354 1.00 97.19 90 GLN A N 1
ATOM 732 C CA . GLN A 1 90 ? 10.363 2.181 -8.456 1.00 97.19 90 GLN A CA 1
ATOM 733 C C . GLN A 1 90 ? 10.007 2.850 -9.788 1.00 97.19 90 GLN A C 1
ATOM 735 O O . GLN A 1 90 ? 10.574 2.536 -10.828 1.00 97.19 90 GLN A O 1
ATOM 740 N N . MET A 1 91 ? 9.073 3.805 -9.765 1.00 97.12 91 MET A N 1
ATOM 741 C CA . MET A 1 91 ? 8.714 4.580 -10.949 1.00 97.12 91 MET A CA 1
ATOM 742 C C . MET A 1 91 ? 9.926 5.354 -11.496 1.00 97.12 91 MET A C 1
ATOM 744 O O . MET A 1 91 ? 10.138 5.361 -12.704 1.00 97.12 91 MET A O 1
ATOM 748 N N . GLN A 1 92 ? 10.734 5.980 -10.637 1.00 97.56 92 GLN A N 1
ATOM 749 C CA . GLN A 1 92 ? 11.958 6.667 -11.066 1.00 97.56 92 GLN A CA 1
ATOM 750 C C . GLN A 1 92 ? 13.002 5.694 -11.622 1.00 97.56 92 GLN A C 1
ATOM 752 O O . GLN A 1 92 ? 13.580 5.960 -12.671 1.00 97.56 92 GLN A O 1
ATOM 757 N N . GLU A 1 93 ? 13.205 4.557 -10.960 1.00 97.88 93 GLU A N 1
ATOM 758 C CA . GLU A 1 93 ? 14.126 3.508 -11.399 1.00 97.88 93 GLU A CA 1
ATOM 759 C C . GLU A 1 93 ? 13.767 3.002 -12.801 1.00 97.88 93 GLU A C 1
ATOM 761 O O . GLU A 1 93 ? 14.600 3.035 -13.701 1.00 97.88 93 GLU A O 1
ATOM 766 N N . TYR A 1 94 ? 12.502 2.648 -13.042 1.00 97.94 94 TYR A N 1
ATOM 767 C CA . TYR A 1 94 ? 12.062 2.193 -14.362 1.00 97.94 94 TYR A CA 1
ATOM 768 C C . TYR A 1 94 ? 12.156 3.274 -15.440 1.00 97.94 94 TYR A C 1
ATOM 770 O O . TYR A 1 94 ? 12.424 2.953 -16.596 1.00 97.94 94 TYR A O 1
ATOM 778 N N . ALA A 1 95 ? 11.951 4.545 -15.087 1.00 96.38 95 ALA A N 1
ATOM 779 C CA . ALA A 1 95 ? 12.156 5.645 -16.026 1.00 96.38 95 ALA A CA 1
ATOM 780 C C . ALA A 1 95 ? 13.635 5.782 -16.422 1.00 96.38 95 ALA A C 1
ATOM 782 O O . ALA A 1 95 ? 13.936 5.936 -17.606 1.00 96.38 95 ALA A O 1
ATOM 783 N N . ASN A 1 96 ? 14.544 5.679 -15.449 1.00 97.62 96 ASN A N 1
ATOM 784 C CA . ASN A 1 96 ? 15.985 5.732 -15.685 1.00 97.62 96 ASN A CA 1
ATOM 785 C C . ASN A 1 96 ? 16.452 4.547 -16.541 1.00 97.62 96 ASN A C 1
ATOM 787 O O . ASN A 1 96 ? 17.176 4.743 -17.514 1.00 97.62 96 ASN A O 1
ATOM 791 N N . GLU A 1 97 ? 15.981 3.338 -16.232 1.00 97.12 97 GLU A N 1
ATOM 792 C CA . GLU A 1 97 ? 16.271 2.137 -17.020 1.00 97.12 97 GLU A CA 1
ATOM 793 C C . GLU A 1 97 ? 15.748 2.262 -18.454 1.00 97.12 97 GLU A C 1
ATOM 795 O O . GLU A 1 97 ? 16.476 1.991 -19.404 1.00 97.12 97 GLU A O 1
ATOM 800 N N . ALA A 1 98 ? 14.515 2.742 -18.648 1.00 96.38 98 ALA A N 1
ATOM 801 C CA . ALA A 1 98 ? 13.972 2.963 -19.986 1.00 96.38 98 ALA A CA 1
ATOM 802 C C . ALA A 1 98 ? 14.823 3.955 -20.798 1.00 96.38 98 ALA A C 1
ATOM 804 O O . ALA A 1 98 ? 15.015 3.747 -21.994 1.00 96.38 98 ALA A O 1
ATOM 805 N N . ALA A 1 99 ? 15.365 5.000 -20.164 1.00 96.19 99 ALA A N 1
ATOM 806 C CA . ALA A 1 99 ? 16.214 5.993 -20.824 1.00 96.19 99 ALA A CA 1
ATOM 807 C C . ALA A 1 99 ? 17.567 5.431 -21.306 1.00 96.19 99 ALA A C 1
ATOM 809 O O . ALA A 1 99 ? 18.173 6.010 -22.206 1.00 96.19 99 ALA A O 1
ATOM 810 N N . ALA A 1 100 ? 18.027 4.302 -20.754 1.00 96.81 100 ALA A N 1
ATOM 811 C CA . ALA A 1 100 ? 19.265 3.641 -21.168 1.00 96.81 100 ALA A CA 1
ATOM 812 C C . ALA A 1 100 ? 19.134 2.856 -22.488 1.00 96.81 100 ALA A C 1
ATOM 814 O O . ALA A 1 100 ? 20.141 2.432 -23.056 1.00 96.81 100 ALA A O 1
ATOM 815 N N . TYR A 1 101 ? 17.910 2.655 -22.988 1.00 96.06 101 TYR A N 1
ATOM 816 C CA . TYR A 1 101 ? 17.649 1.873 -24.194 1.00 96.06 101 TYR A CA 1
ATOM 817 C C . TYR A 1 101 ? 17.061 2.732 -25.321 1.00 96.06 101 TYR A C 1
ATOM 819 O O . TYR A 1 101 ? 16.286 3.655 -25.061 1.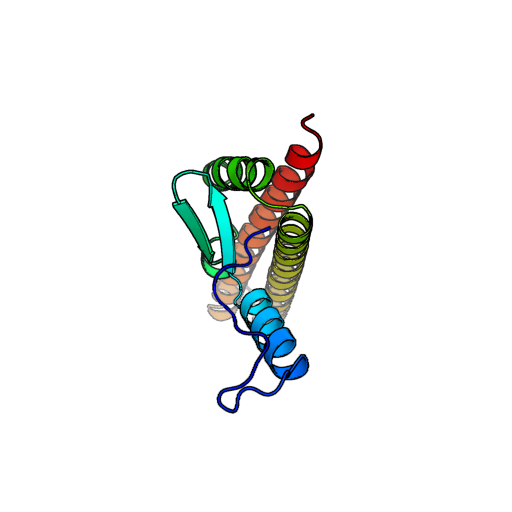00 96.06 101 TYR A O 1
ATOM 827 N N . PRO A 1 102 ? 17.354 2.408 -26.597 1.00 95.81 102 PRO A N 1
ATOM 828 C CA . PRO A 1 102 ? 16.717 3.068 -27.728 1.00 95.81 102 PRO A CA 1
ATOM 829 C C . PRO A 1 102 ? 15.195 2.950 -27.659 1.00 95.81 102 PRO A C 1
ATOM 831 O O . PRO A 1 102 ? 14.654 1.890 -27.309 1.00 95.81 102 PRO A O 1
ATOM 834 N N . ALA A 1 103 ? 14.507 4.025 -28.044 1.00 93.75 103 ALA A N 1
ATOM 835 C CA . ALA A 1 103 ? 13.054 4.047 -28.118 1.00 93.75 103 ALA A CA 1
ATOM 836 C C . ALA A 1 103 ? 12.532 2.866 -28.954 1.00 93.75 103 ALA A C 1
ATOM 838 O O . ALA A 1 103 ? 13.105 2.512 -29.983 1.00 93.75 103 ALA A O 1
ATOM 839 N N . ASN A 1 104 ? 11.424 2.271 -28.511 1.00 93.25 104 ASN A N 1
ATOM 840 C CA . ASN A 1 104 ? 10.772 1.111 -29.130 1.00 93.25 104 ASN A CA 1
ATOM 841 C C . ASN A 1 104 ? 11.545 -0.215 -29.112 1.00 93.25 104 ASN A C 1
ATOM 843 O O . ASN A 1 104 ? 10.988 -1.201 -29.595 1.00 93.25 104 ASN A O 1
ATOM 847 N N . SER A 1 105 ? 12.746 -0.280 -28.529 1.00 96.31 105 SER A N 1
ATOM 848 C CA . SER A 1 105 ? 13.385 -1.568 -28.230 1.00 96.31 105 SER A CA 1
ATOM 849 C C . SER A 1 105 ? 12.554 -2.377 -27.227 1.00 96.31 105 SER A C 1
ATOM 851 O O . SER A 1 105 ? 11.781 -1.812 -26.447 1.00 96.31 105 SER A O 1
ATOM 853 N N . ASP A 1 106 ? 12.722 -3.698 -27.211 1.00 97.06 106 ASP A N 1
ATOM 854 C CA . ASP A 1 106 ? 11.966 -4.570 -26.303 1.00 97.06 106 ASP A CA 1
ATOM 855 C C . ASP A 1 106 ? 12.194 -4.201 -24.834 1.00 97.06 106 ASP A C 1
ATOM 857 O O . ASP A 1 106 ? 11.236 -4.058 -24.074 1.00 97.06 106 ASP A O 1
ATOM 861 N N . LYS A 1 107 ? 13.447 -3.919 -24.460 1.00 96.75 107 LYS A N 1
ATOM 862 C CA . LYS A 1 107 ? 13.792 -3.454 -23.112 1.00 96.75 107 LYS A CA 1
ATOM 863 C C . LYS A 1 107 ? 13.168 -2.097 -22.788 1.00 96.75 107 LYS A C 1
ATOM 865 O O . LYS A 1 107 ? 12.609 -1.928 -21.707 1.00 96.75 107 LYS A O 1
ATOM 870 N N . TRP A 1 108 ? 13.183 -1.145 -23.725 1.00 97.56 108 TRP A N 1
ATOM 871 C CA . TRP A 1 108 ? 12.491 0.134 -23.533 1.00 97.56 108 TRP A CA 1
ATOM 872 C C . TRP A 1 108 ? 10.990 -0.072 -23.284 1.00 97.56 108 TRP A C 1
ATOM 874 O O . TRP A 1 108 ? 10.423 0.539 -22.375 1.00 97.56 108 TRP A O 1
ATOM 884 N N . ARG A 1 109 ? 10.340 -0.959 -24.053 1.00 97.25 109 ARG A N 1
ATOM 885 C CA . ARG A 1 109 ? 8.909 -1.278 -23.898 1.00 97.25 109 ARG A CA 1
ATOM 886 C C . ARG A 1 109 ? 8.621 -1.922 -22.546 1.00 97.25 109 ARG A C 1
ATOM 888 O O . ARG A 1 109 ? 7.650 -1.537 -21.897 1.00 97.25 109 ARG A O 1
ATOM 895 N N . GLU A 1 110 ? 9.470 -2.851 -22.117 1.00 97.75 110 GLU A N 1
ATOM 896 C CA . GLU A 1 110 ? 9.375 -3.526 -20.823 1.00 97.75 110 GLU A CA 1
ATOM 897 C C . GLU A 1 110 ? 9.441 -2.528 -19.659 1.00 97.75 110 GLU A C 1
ATOM 899 O O . GLU A 1 110 ? 8.511 -2.449 -18.854 1.00 97.75 110 GLU A O 1
ATOM 904 N N . TYR A 1 111 ? 10.499 -1.716 -19.585 1.00 97.94 111 TYR A N 1
ATOM 905 C CA . TYR A 1 111 ? 10.651 -0.735 -18.508 1.00 97.94 111 TYR A CA 1
ATOM 906 C C . TYR A 1 111 ? 9.576 0.352 -18.558 1.00 97.94 111 TYR A C 1
ATOM 908 O O . TYR A 1 111 ? 9.061 0.761 -17.518 1.00 97.94 111 TYR A O 1
ATOM 916 N N . THR A 1 112 ? 9.135 0.752 -19.751 1.00 97.50 112 THR A N 1
ATOM 917 C CA . THR A 1 112 ? 7.991 1.663 -19.903 1.00 97.50 112 THR A CA 1
ATOM 918 C C . THR A 1 112 ? 6.689 1.044 -19.379 1.00 97.50 112 THR A C 1
ATOM 920 O O . THR A 1 112 ? 5.865 1.745 -18.784 1.00 97.50 112 THR A O 1
ATOM 923 N N . ALA A 1 113 ? 6.466 -0.259 -19.576 1.00 98.00 113 ALA A N 1
ATOM 924 C CA . ALA A 1 113 ? 5.312 -0.956 -19.012 1.00 98.00 113 ALA A CA 1
ATOM 925 C C . ALA A 1 113 ? 5.386 -0.997 -17.477 1.00 98.00 113 ALA A C 1
ATOM 927 O O . ALA A 1 113 ? 4.436 -0.569 -16.816 1.00 98.00 113 ALA A O 1
ATOM 928 N N . LYS A 1 114 ? 6.538 -1.388 -16.916 1.00 97.81 114 LYS A N 1
ATOM 929 C CA . LYS A 1 114 ? 6.798 -1.385 -15.465 1.00 97.81 114 LYS A CA 1
ATOM 930 C C . LYS A 1 114 ? 6.618 0.005 -14.844 1.00 97.81 114 LYS A C 1
ATOM 932 O O . LYS A 1 114 ? 5.970 0.143 -13.808 1.00 97.81 114 LYS A O 1
ATOM 937 N N . PHE A 1 115 ? 7.093 1.058 -15.512 1.00 97.94 115 PHE A N 1
ATOM 938 C CA . PHE A 1 115 ? 6.856 2.451 -15.122 1.00 97.94 115 PHE A CA 1
ATOM 939 C C . PHE A 1 115 ? 5.358 2.765 -15.015 1.00 97.94 115 PHE A C 1
ATOM 941 O O . PHE A 1 115 ? 4.900 3.297 -14.002 1.00 97.94 115 PHE A O 1
ATOM 948 N N . LYS A 1 116 ? 4.572 2.413 -16.042 1.00 97.75 116 LYS A N 1
ATOM 949 C CA . LYS A 1 116 ? 3.118 2.648 -16.058 1.00 97.75 116 LYS A CA 1
ATOM 950 C C . LYS A 1 116 ? 2.412 1.883 -14.940 1.00 97.75 116 LYS A C 1
ATOM 952 O O . LYS A 1 116 ? 1.464 2.402 -14.351 1.00 97.75 116 LYS A O 1
ATOM 957 N N . GLU A 1 117 ? 2.854 0.670 -14.634 1.00 97.12 117 GLU A N 1
ATOM 958 C CA . GLU A 1 117 ? 2.337 -0.110 -13.509 1.00 97.12 117 GLU A CA 1
ATOM 959 C C . GLU A 1 117 ? 2.658 0.544 -12.163 1.00 97.12 117 GLU A C 1
ATOM 961 O O . GLU A 1 117 ? 1.738 0.803 -11.383 1.00 97.12 117 GLU A O 1
ATOM 966 N N . ALA A 1 118 ? 3.919 0.914 -11.923 1.00 96.56 118 ALA A N 1
ATOM 967 C CA . ALA A 1 118 ? 4.339 1.620 -10.712 1.00 96.56 118 ALA A CA 1
ATOM 968 C C . ALA A 1 118 ? 3.583 2.950 -10.531 1.00 96.56 118 ALA A C 1
ATOM 970 O O . ALA A 1 118 ? 3.129 3.272 -9.430 1.00 96.56 118 ALA A O 1
ATOM 971 N N . MET A 1 119 ? 3.352 3.686 -11.623 1.00 97.69 119 MET A N 1
ATOM 972 C CA . MET A 1 119 ? 2.549 4.910 -11.629 1.00 97.69 119 MET A CA 1
ATOM 973 C C . MET A 1 119 ? 1.098 4.644 -11.198 1.00 97.69 119 MET A C 1
ATOM 975 O O . MET A 1 119 ? 0.566 5.362 -10.347 1.00 97.69 119 MET A O 1
ATOM 979 N N . ARG A 1 120 ? 0.452 3.602 -11.742 1.00 97.31 120 ARG A N 1
ATOM 980 C CA . ARG A 1 120 ? -0.920 3.210 -11.363 1.00 97.31 120 ARG A CA 1
ATOM 981 C C . ARG A 1 120 ? -1.008 2.811 -9.892 1.00 97.31 120 ARG A C 1
ATOM 983 O O . ARG A 1 120 ? -1.974 3.183 -9.223 1.00 97.31 120 ARG A O 1
ATOM 990 N N . LEU A 1 121 ? -0.017 2.071 -9.391 1.00 96.38 121 LEU A N 1
ATOM 991 C CA . LEU A 1 121 ? 0.062 1.685 -7.982 1.00 96.38 121 LEU A CA 1
ATOM 992 C C . LEU A 1 121 ? 0.212 2.915 -7.090 1.00 96.38 121 LEU A C 1
ATOM 994 O O . LEU A 1 121 ? -0.590 3.087 -6.176 1.00 96.38 121 LEU A O 1
ATOM 998 N N . ARG A 1 122 ? 1.138 3.828 -7.412 1.00 97.12 122 ARG A N 1
ATOM 999 C CA . ARG A 1 122 ? 1.319 5.086 -6.676 1.00 97.12 122 ARG A CA 1
ATOM 1000 C C . ARG A 1 122 ? 0.030 5.903 -6.616 1.00 97.12 122 ARG A C 1
ATOM 1002 O O . ARG A 1 122 ? -0.368 6.325 -5.535 1.00 97.12 122 ARG A O 1
ATOM 1009 N N . GLN A 1 123 ? -0.649 6.091 -7.750 1.00 97.69 123 GLN A N 1
ATOM 1010 C CA . GLN A 1 123 ? -1.931 6.805 -7.798 1.00 97.69 123 GLN A CA 1
ATOM 1011 C C . GLN A 1 123 ? -2.984 6.151 -6.899 1.00 97.69 123 GLN A C 1
ATOM 1013 O O . GLN A 1 123 ? -3.769 6.842 -6.254 1.00 97.69 123 GLN A O 1
ATOM 1018 N N . ARG A 1 124 ? -3.018 4.817 -6.841 1.00 98.00 124 ARG A N 1
ATOM 1019 C CA . ARG A 1 124 ? -3.949 4.102 -5.966 1.00 98.00 124 ARG A CA 1
ATOM 1020 C C . ARG A 1 124 ? -3.594 4.261 -4.497 1.00 98.00 124 ARG A C 1
ATOM 1022 O O . ARG A 1 124 ? -4.489 4.497 -3.693 1.00 98.00 124 ARG A O 1
ATOM 1029 N N . THR A 1 125 ? -2.311 4.178 -4.159 1.00 98.12 125 THR A N 1
ATOM 1030 C CA . THR A 1 125 ? -1.826 4.425 -2.801 1.00 98.12 125 THR A CA 1
ATOM 1031 C C . THR A 1 125 ? -2.176 5.839 -2.347 1.00 98.12 125 THR A C 1
ATOM 1033 O O . THR A 1 125 ? -2.723 5.990 -1.260 1.00 98.12 125 THR A O 1
ATOM 1036 N N . ALA A 1 126 ? -1.965 6.851 -3.195 1.00 98.06 126 ALA A N 1
ATOM 1037 C CA . ALA A 1 126 ? -2.334 8.237 -2.906 1.00 98.06 126 ALA A CA 1
ATOM 1038 C C . ALA A 1 126 ? -3.836 8.379 -2.612 1.00 98.06 126 ALA A C 1
ATOM 1040 O O . ALA A 1 126 ? -4.209 8.899 -1.565 1.00 98.06 126 ALA A O 1
ATOM 1041 N N . LYS A 1 127 ? -4.707 7.801 -3.451 1.00 98.19 127 LYS A N 1
ATOM 1042 C CA . LYS A 1 127 ? -6.158 7.813 -3.193 1.00 98.19 127 LYS A CA 1
ATOM 1043 C C . LYS A 1 127 ? -6.551 7.059 -1.919 1.00 98.19 127 LYS A C 1
ATOM 1045 O O . LYS A 1 127 ? -7.482 7.468 -1.232 1.00 98.19 127 LYS A O 1
ATOM 1050 N N . ASN A 1 128 ? -5.862 5.968 -1.583 1.00 98.06 128 ASN A N 1
ATOM 1051 C CA . ASN A 1 128 ? -6.080 5.273 -0.313 1.00 98.06 128 ASN A CA 1
ATOM 1052 C C . ASN A 1 128 ? -5.658 6.141 0.883 1.00 98.06 128 ASN A C 1
ATOM 1054 O O . ASN A 1 128 ? -6.363 6.150 1.887 1.00 98.06 128 ASN A O 1
ATOM 1058 N N . ILE A 1 129 ? -4.558 6.895 0.777 1.00 98.06 129 ILE A N 1
ATOM 1059 C CA . ILE A 1 129 ? -4.126 7.859 1.803 1.00 98.06 129 ILE A CA 1
ATOM 1060 C C . ILE A 1 129 ? -5.163 8.973 1.962 1.00 98.06 129 ILE A C 1
ATOM 1062 O O . ILE A 1 129 ? -5.581 9.244 3.084 1.00 98.06 129 ILE A O 1
ATOM 1066 N N . GLU A 1 130 ? -5.597 9.590 0.861 1.00 97.56 130 GLU A N 1
ATOM 1067 C CA . GLU A 1 130 ? -6.626 10.639 0.859 1.00 97.56 130 GLU A CA 1
ATOM 1068 C C . GLU A 1 130 ? -7.910 10.151 1.531 1.00 97.56 130 GLU A C 1
ATOM 1070 O O . GLU A 1 130 ? -8.434 10.804 2.432 1.00 97.56 130 GLU A O 1
ATOM 1075 N N . LEU A 1 131 ? -8.379 8.964 1.137 1.00 96.88 131 LEU A N 1
ATOM 1076 C CA . LEU A 1 131 ? -9.578 8.354 1.695 1.00 96.88 131 LEU A CA 1
ATOM 1077 C C . LEU A 1 131 ? -9.431 8.062 3.192 1.00 96.88 131 LEU A C 1
ATOM 1079 O O . LEU A 1 131 ? -10.380 8.273 3.946 1.00 96.88 131 LEU A O 1
ATOM 1083 N N . PHE A 1 132 ? -8.262 7.581 3.621 1.00 96.81 132 PHE A N 1
ATOM 1084 C CA . PHE A 1 132 ? -7.985 7.367 5.035 1.00 96.81 132 PHE A CA 1
ATOM 1085 C C . PHE A 1 132 ? -8.045 8.703 5.783 1.00 96.81 132 PHE A C 1
ATOM 1087 O O . PHE A 1 132 ? -8.868 8.872 6.671 1.00 96.81 132 PHE A O 1
ATOM 1094 N N . ILE A 1 133 ? -7.282 9.713 5.359 1.00 95.00 133 ILE A N 1
ATOM 1095 C CA . ILE A 1 133 ? -7.257 11.034 6.010 1.00 95.00 133 ILE A CA 1
ATOM 1096 C C . ILE A 1 133 ? -8.658 11.658 6.094 1.00 95.00 133 ILE A C 1
ATOM 1098 O O . ILE A 1 133 ? -9.030 12.155 7.157 1.00 95.00 133 ILE A O 1
ATOM 1102 N N . ALA A 1 134 ? -9.453 11.582 5.024 1.00 92.19 134 ALA A N 1
ATOM 1103 C CA . ALA A 1 134 ? -10.820 12.099 5.007 1.00 92.19 134 ALA A CA 1
ATOM 1104 C C . ALA A 1 134 ? -11.725 11.412 6.050 1.00 92.19 134 ALA A C 1
ATOM 1106 O O . ALA A 1 134 ? -12.529 12.075 6.702 1.00 92.19 134 ALA A O 1
ATOM 1107 N N . GLY A 1 135 ? -11.559 10.102 6.262 1.00 81.56 135 GLY A N 1
ATOM 1108 C CA . GLY A 1 135 ? -12.303 9.341 7.270 1.00 81.56 135 GLY A CA 1
ATOM 1109 C C . GLY A 1 135 ? -11.992 9.728 8.721 1.00 81.56 135 GLY A C 1
ATOM 1110 O O . GLY A 1 135 ? -12.827 9.512 9.593 1.00 81.56 135 GLY A O 1
ATOM 1111 N N . ARG A 1 136 ? -10.837 10.356 8.991 1.00 69.88 136 ARG A N 1
ATOM 1112 C CA . ARG A 1 136 ? -10.441 10.823 10.336 1.00 69.88 136 ARG A CA 1
ATOM 1113 C C . ARG A 1 136 ? -11.247 12.047 10.807 1.00 69.88 136 ARG A C 1
ATOM 1115 O O . ARG A 1 136 ? -11.259 12.331 11.999 1.00 69.88 136 ARG A O 1
ATOM 1122 N N . GLY A 1 137 ? -11.905 12.765 9.888 1.00 57.59 137 GLY A N 1
ATOM 1123 C CA . GLY A 1 137 ? -12.708 13.964 10.172 1.00 57.59 137 GLY A CA 1
ATOM 1124 C C . GLY A 1 137 ? -14.195 13.710 10.454 1.00 57.59 137 GLY A C 1
ATOM 1125 O O . GLY A 1 137 ? -14.915 14.657 10.765 1.00 57.59 137 GLY A O 1
ATOM 1126 N N . GLY A 1 138 ? -14.666 12.463 10.343 1.00 53.72 138 GLY A N 1
ATOM 1127 C CA . GLY A 1 138 ? -16.039 12.092 10.687 1.00 53.72 138 GLY A CA 1
ATOM 1128 C C . GLY A 1 138 ? -16.199 11.969 12.200 1.00 53.72 138 GLY A C 1
ATOM 1129 O O . GLY A 1 138 ? -15.783 10.964 12.773 1.00 53.72 138 GLY A O 1
ATOM 1130 N N . LYS A 1 139 ? -16.751 13.012 12.827 1.00 38.97 139 LYS A N 1
ATOM 1131 C CA . LYS A 1 139 ? -17.294 12.957 14.191 1.00 38.97 139 LYS A CA 1
ATOM 1132 C C . LYS A 1 139 ? -18.570 12.125 14.233 1.00 38.97 139 LYS A C 1
ATOM 1134 O O . LYS A 1 139 ? -19.359 12.238 13.269 1.00 38.97 139 LYS A O 1
#

Organism: NCBI:txid1123003

Sequence (139 aa):
MIALGISKYNAEGYYDPTAYEGIRRAEVDTGKLKIVYPTGYMELNLEGFFPCPLDKARKVFSLIYRYSPEPDKDRLLAFLRRLEKRCFAQMQEYANEAAAYPANSDKWREYTAKFKEAMRLRQRTAKNIELFIAGRGGK

pLDDT: mean 87.55, std 15.09, range [34.81, 98.19]

Radius of gyration: 20.23 Å; chains: 1; bounding box: 37×34×65 Å

Secondary structure (DSSP, 8-state):
----S--SB-TTS-B-HHHHHHHHHHHHHSSEEEEEETTEEEEEEHHHH-S--HHHHHHHHHHHHHHS-HHHHHHHHHHHHHHHHHHHHHHHHHHHHHHTS-TTSHHHHHHHHHHHHHHHHHHHHHHHHHHHHHHTT--